Protein AF-A0A820LYA2-F1 (afdb_monomer_lite)

Secondary structure (DSSP, 8-state):
------------SSHHHHHHHHHTS--S--S--S-STTS--EEEEE--TTPPPSSEEETTEEEEEE-EEEEEEEETTEEEEEEEE----SS-----TTS-S---EEEEEE--TT-

Organism: NCBI:txid433720

Sequence (115 aa):
MIHLPNIQSTASNSLSDCQTVASQFRTTINYTATTITGTTGINVTCSASGVTCPGTTINGVCVWQRKLSAVCRNASGVIKIRIQTNGLPPRCAAVPSSTFAELNVDFEVNFNPDV

Radius of gyration: 17.45 Å; chains: 1; bounding box: 37×41×45 Å

pLDDT: mean 83.77, std 15.21, range [38.88, 97.19]

Foldseek 3Di:
DDPDPDCPDPDDLDQVSQVVVQVVDPAQDADDDPFQVPDQGDKAKAQDPQFAAQQDQDPSIRIDGWHWYWDWDQDPNFIKIKIWTQPADNYTDNDPNVPHYGDTDIDMDGDDPND

Structure (mmCIF, N/CA/C/O backbone):
data_AF-A0A820LYA2-F1
#
_entry.id   AF-A0A820LYA2-F1
#
loop_
_atom_site.group_PDB
_atom_site.id
_atom_site.type_symbol
_atom_site.label_atom_id
_atom_site.label_alt_id
_atom_site.label_comp_id
_atom_site.label_asym_id
_atom_site.label_entity_id
_atom_site.label_seq_id
_atom_site.pdbx_PDB_ins_code
_atom_site.Cartn_x
_atom_site.Cartn_y
_atom_site.Cartn_z
_atom_site.occupancy
_atom_site.B_iso_or_equiv
_atom_site.auth_seq_id
_atom_site.auth_comp_id
_atom_site.auth_asym_id
_atom_site.auth_atom_id
_atom_site.pdbx_PDB_model_num
ATOM 1 N N . MET A 1 1 ? 4.090 -30.143 11.389 1.00 39.50 1 MET A N 1
ATOM 2 C CA . MET A 1 1 ? 3.067 -29.515 12.248 1.00 39.50 1 MET A CA 1
ATOM 3 C C . MET A 1 1 ? 3.569 -28.114 12.560 1.00 39.50 1 MET A C 1
ATOM 5 O O . MET A 1 1 ? 4.542 -27.982 13.286 1.00 39.50 1 MET A O 1
ATOM 9 N N . ILE A 1 2 ? 3.036 -27.098 11.882 1.00 38.88 2 ILE A N 1
ATOM 10 C CA . ILE A 1 2 ? 3.426 -25.701 12.114 1.00 38.88 2 ILE A CA 1
ATOM 11 C C . ILE A 1 2 ? 2.705 -25.268 13.388 1.00 38.88 2 ILE A C 1
ATOM 13 O O . ILE A 1 2 ? 1.477 -25.272 13.428 1.00 38.88 2 ILE A O 1
ATOM 17 N N . HIS A 1 3 ? 3.464 -24.972 14.438 1.00 41.84 3 HIS A N 1
ATOM 18 C CA . HIS A 1 3 ? 2.927 -24.369 15.648 1.00 41.84 3 HIS A CA 1
ATOM 19 C C . HIS A 1 3 ? 2.657 -22.896 15.337 1.00 41.84 3 HIS A C 1
ATOM 21 O O . HIS A 1 3 ? 3.580 -22.084 15.298 1.00 41.84 3 HIS A O 1
ATOM 27 N N . LEU A 1 4 ? 1.402 -22.574 15.021 1.00 41.75 4 LEU A N 1
ATOM 28 C CA . LEU A 1 4 ? 0.951 -21.190 14.969 1.00 41.75 4 LEU A CA 1
ATOM 29 C C . LEU A 1 4 ? 0.962 -20.667 16.412 1.00 41.75 4 LEU A C 1
ATOM 31 O O . LEU A 1 4 ? 0.345 -21.308 17.269 1.00 41.75 4 LEU A O 1
ATOM 35 N N . PRO A 1 5 ? 1.674 -19.570 16.718 1.00 49.69 5 PRO A N 1
ATOM 36 C CA . PRO A 1 5 ? 1.616 -18.987 18.046 1.00 49.69 5 PRO A CA 1
ATOM 37 C C . PRO A 1 5 ? 0.164 -18.620 18.347 1.00 49.69 5 PRO A C 1
ATOM 39 O O . PRO A 1 5 ? -0.502 -17.950 17.559 1.00 49.69 5 PRO A O 1
ATOM 42 N N . ASN A 1 6 ? -0.326 -19.107 19.482 1.00 44.38 6 ASN A N 1
ATOM 43 C CA . ASN A 1 6 ? -1.628 -18.746 20.008 1.00 44.38 6 ASN A CA 1
ATOM 44 C C . ASN A 1 6 ? -1.555 -17.266 20.403 1.00 44.38 6 ASN A C 1
ATOM 46 O O . ASN A 1 6 ? -0.962 -16.931 21.431 1.00 44.38 6 ASN A O 1
ATOM 50 N N . ILE A 1 7 ? -2.076 -16.373 19.560 1.00 51.78 7 ILE A N 1
ATOM 51 C CA . ILE A 1 7 ? -2.225 -14.963 19.915 1.00 51.78 7 ILE A CA 1
ATOM 52 C C . ILE A 1 7 ? -3.381 -14.915 20.914 1.00 51.78 7 ILE A C 1
ATOM 54 O O . ILE A 1 7 ? -4.540 -14.772 20.540 1.00 51.78 7 ILE A O 1
ATOM 58 N N . GLN A 1 8 ? -3.079 -15.079 22.204 1.00 47.38 8 GLN A N 1
ATOM 59 C CA . GLN A 1 8 ? -3.978 -14.583 23.239 1.00 47.38 8 GLN A CA 1
ATOM 60 C C . GLN A 1 8 ? -3.966 -13.063 23.125 1.00 47.38 8 GLN A C 1
ATOM 62 O O . GLN A 1 8 ? -3.090 -12.390 23.664 1.00 47.38 8 GLN A O 1
ATOM 67 N N . SER A 1 9 ? -4.879 -12.547 22.311 1.00 51.00 9 SER A N 1
ATOM 68 C CA . SER A 1 9 ? -4.955 -11.134 22.013 1.00 51.00 9 SER A CA 1
ATOM 69 C C . SER A 1 9 ? -5.367 -10.371 23.266 1.00 51.00 9 SER A C 1
ATOM 71 O O . SER A 1 9 ? -6.485 -10.471 23.763 1.00 51.00 9 SER A O 1
ATOM 73 N N . THR A 1 10 ? -4.424 -9.603 23.795 1.00 51.88 10 THR A N 1
ATOM 74 C CA . THR A 1 10 ? -4.702 -8.483 24.694 1.00 51.88 10 THR A CA 1
ATOM 75 C C . THR A 1 10 ? -5.043 -7.220 23.903 1.00 51.88 10 THR A C 1
ATOM 77 O O . THR A 1 10 ? -5.062 -6.136 24.485 1.00 51.88 10 THR A O 1
ATOM 80 N N . ALA A 1 11 ? -5.218 -7.313 22.580 1.00 56.78 11 ALA A N 1
ATOM 81 C CA . ALA A 1 11 ? -5.454 -6.151 21.752 1.00 56.78 11 ALA A CA 1
ATOM 82 C C . ALA A 1 11 ? -6.869 -5.649 22.021 1.00 56.78 11 ALA A C 1
ATOM 84 O O . ALA A 1 11 ? -7.875 -6.317 21.788 1.00 56.78 11 ALA A O 1
ATOM 85 N N . SER A 1 12 ? -6.947 -4.439 22.551 1.00 60.19 12 SER A N 1
ATOM 86 C CA . SER A 1 12 ? -8.206 -3.725 22.565 1.00 60.19 12 SER A CA 1
ATOM 87 C C . SER A 1 12 ? -8.601 -3.444 21.111 1.00 60.19 12 SER A C 1
ATOM 89 O O . SER A 1 12 ? -7.758 -3.223 20.249 1.00 60.19 12 SER A O 1
ATOM 91 N N . ASN A 1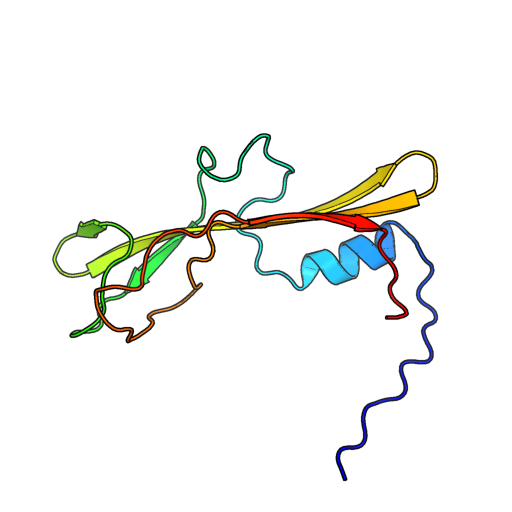 13 ? -9.889 -3.421 20.786 1.00 74.25 13 ASN A N 1
ATOM 92 C CA . ASN A 1 13 ? -10.360 -2.875 19.508 1.00 74.25 13 ASN A CA 1
ATOM 93 C C . ASN A 1 13 ? -10.141 -1.345 19.483 1.00 74.25 13 ASN A C 1
ATOM 95 O O . ASN A 1 13 ? -11.091 -0.572 19.388 1.00 74.25 13 ASN A O 1
ATOM 99 N N . SER A 1 14 ? -8.899 -0.891 19.678 1.00 89.00 14 SER A N 1
ATOM 100 C CA . SER A 1 14 ? -8.512 0.490 19.918 1.00 89.00 14 SER A CA 1
ATOM 101 C C . SER A 1 14 ? -7.844 1.101 18.698 1.00 89.00 14 SER A C 1
ATOM 103 O O . SER A 1 14 ? -7.321 0.425 17.808 1.00 89.00 14 SER A O 1
ATOM 105 N N . LEU A 1 15 ? -7.840 2.432 18.674 1.00 91.25 15 LEU A N 1
ATOM 106 C CA . LEU A 1 15 ? -7.143 3.181 17.640 1.00 91.25 15 LEU A CA 1
ATOM 107 C C . LEU A 1 15 ? -5.631 2.896 17.655 1.00 91.25 15 LEU A C 1
ATOM 109 O O . LEU A 1 15 ? -5.032 2.816 16.588 1.00 91.25 15 LEU A O 1
ATOM 113 N N . SER A 1 16 ? -5.040 2.704 18.839 1.00 92.00 16 SER A N 1
ATOM 114 C CA . SER A 1 16 ? -3.608 2.424 19.007 1.00 92.00 16 SER A CA 1
ATOM 115 C C . SER A 1 16 ? -3.220 1.054 18.447 1.00 92.00 16 SER A C 1
ATOM 117 O O . SER A 1 16 ? -2.199 0.918 17.770 1.00 92.00 16 SER A O 1
ATOM 119 N N . ASP A 1 17 ? -4.054 0.041 18.677 1.00 89.94 17 ASP A N 1
ATOM 120 C CA . ASP A 1 17 ? -3.825 -1.308 18.151 1.00 89.94 17 ASP A CA 1
ATOM 121 C C . ASP A 1 17 ? -3.940 -1.312 16.623 1.00 89.94 17 ASP A C 1
ATOM 123 O O . ASP A 1 17 ? -3.067 -1.828 15.922 1.00 89.94 17 ASP A O 1
ATOM 127 N N . CYS A 1 18 ? -4.940 -0.606 16.086 1.00 92.94 18 CYS A N 1
ATOM 128 C CA . CYS A 1 18 ? -5.055 -0.388 14.648 1.00 92.94 18 CYS A CA 1
ATOM 129 C C . CYS A 1 18 ? -3.814 0.311 14.079 1.00 92.94 18 CYS A C 1
ATOM 131 O O . CYS A 1 18 ? -3.273 -0.125 13.065 1.00 92.94 18 CYS A O 1
ATOM 133 N N . GLN A 1 19 ? -3.326 1.374 14.727 1.00 93.12 19 GLN A N 1
ATOM 134 C CA . GLN A 1 19 ? -2.128 2.098 14.291 1.00 93.12 19 GLN A CA 1
ATOM 135 C C . GLN A 1 19 ? -0.876 1.213 14.325 1.00 93.12 19 GLN A C 1
ATOM 137 O O . GLN A 1 19 ? -0.043 1.307 13.424 1.00 93.12 19 GLN A O 1
ATOM 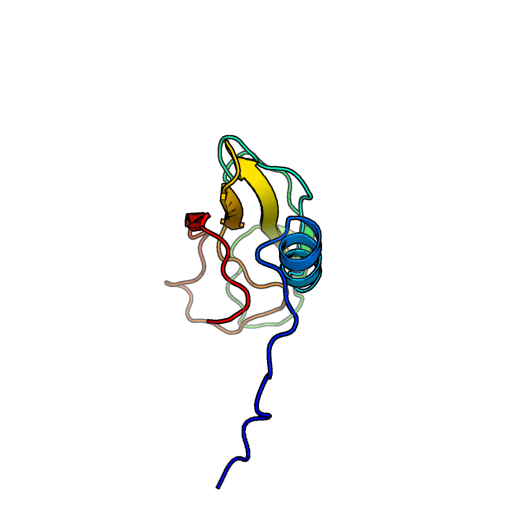142 N N . THR A 1 20 ? -0.774 0.309 15.301 1.00 91.75 20 THR A N 1
ATOM 143 C CA . THR A 1 20 ? 0.295 -0.696 15.357 1.00 91.75 20 THR A CA 1
ATOM 144 C C . THR A 1 20 ? 0.244 -1.616 14.139 1.00 91.75 20 THR A C 1
ATOM 146 O O . THR A 1 20 ? 1.266 -1.806 13.480 1.00 91.75 20 THR A O 1
ATOM 149 N N . VAL A 1 21 ? -0.935 -2.122 13.768 1.00 90.81 21 VAL A N 1
ATOM 150 C CA . VAL A 1 21 ? -1.108 -2.939 12.553 1.00 90.81 21 VAL A CA 1
ATOM 151 C C . VAL A 1 21 ? -0.823 -2.125 11.288 1.00 90.81 21 VAL A C 1
ATOM 153 O O . VAL A 1 21 ? -0.068 -2.571 10.426 1.00 90.81 21 VAL A O 1
ATOM 156 N N . ALA A 1 22 ? -1.352 -0.904 11.186 1.00 93.06 22 ALA A N 1
ATOM 157 C CA . ALA A 1 22 ? -1.114 -0.008 10.058 1.00 93.06 22 ALA A CA 1
ATOM 158 C C . ALA A 1 22 ? 0.383 0.303 9.866 1.00 93.06 22 ALA A C 1
ATOM 160 O O . ALA A 1 22 ? 0.845 0.393 8.730 1.00 93.06 22 ALA A O 1
ATOM 161 N N . SER A 1 23 ? 1.161 0.378 10.952 1.00 91.88 23 SER A N 1
ATOM 162 C CA . SER A 1 23 ? 2.611 0.620 10.901 1.00 91.88 23 SER A CA 1
ATOM 163 C C . SER A 1 23 ? 3.414 -0.516 10.252 1.00 91.88 23 SER A C 1
ATOM 165 O O . SER A 1 23 ? 4.524 -0.289 9.776 1.00 91.88 23 SER A O 1
ATOM 167 N N . GLN A 1 24 ? 2.854 -1.731 10.187 1.00 92.00 24 GLN A N 1
ATOM 168 C CA . GLN A 1 24 ? 3.487 -2.872 9.514 1.00 92.00 24 GLN A CA 1
ATOM 169 C C . GLN A 1 24 ? 3.417 -2.753 7.986 1.00 92.00 24 GLN A C 1
ATOM 171 O O . GLN A 1 24 ? 4.198 -3.376 7.259 1.00 92.00 24 GLN A O 1
ATOM 176 N N . PHE A 1 25 ? 2.493 -1.941 7.469 1.00 91.88 25 PHE A N 1
ATOM 177 C CA . PHE A 1 25 ? 2.435 -1.649 6.048 1.00 91.88 25 PHE A CA 1
ATOM 178 C C . PHE A 1 25 ? 3.571 -0.697 5.682 1.00 91.88 25 PHE A C 1
ATOM 180 O O . PHE A 1 25 ? 3.784 0.333 6.313 1.00 91.88 25 PHE A O 1
ATOM 187 N N . ARG A 1 26 ? 4.271 -0.994 4.581 1.00 92.19 26 ARG A N 1
ATOM 188 C CA . ARG A 1 26 ? 5.223 -0.057 3.963 1.00 92.19 26 ARG A CA 1
ATOM 189 C C . ARG A 1 26 ? 4.456 1.047 3.237 1.00 92.19 26 ARG A C 1
ATOM 191 O O . ARG A 1 26 ? 4.416 1.045 2.001 1.00 92.19 26 ARG A O 1
ATOM 198 N N . THR A 1 27 ? 3.759 1.897 3.983 1.00 93.00 27 THR A N 1
ATOM 199 C CA . THR A 1 27 ? 2.990 3.011 3.434 1.00 93.00 27 THR A CA 1
ATOM 200 C C . THR A 1 27 ? 3.918 3.948 2.668 1.00 93.00 27 THR A C 1
ATOM 202 O O . THR A 1 27 ? 5.080 4.150 3.014 1.00 93.00 27 THR A O 1
ATOM 205 N N . THR A 1 28 ? 3.422 4.470 1.555 1.00 94.81 28 THR A N 1
ATOM 206 C CA . THR A 1 28 ? 4.109 5.494 0.758 1.00 94.81 28 THR A CA 1
ATOM 207 C C . THR A 1 28 ? 3.466 6.861 0.946 1.00 94.81 28 THR A C 1
ATOM 209 O O . THR A 1 28 ? 4.070 7.868 0.599 1.00 94.81 28 THR A O 1
ATOM 212 N N . ILE A 1 29 ? 2.244 6.885 1.482 1.00 91.06 29 ILE A N 1
ATOM 213 C CA . ILE A 1 29 ? 1.511 8.075 1.900 1.00 91.06 29 ILE A CA 1
ATOM 214 C C . ILE A 1 29 ? 0.854 7.787 3.256 1.00 91.06 29 ILE A C 1
ATOM 216 O O . ILE A 1 29 ? 0.365 6.684 3.487 1.00 91.06 29 ILE A O 1
ATOM 220 N N . ASN A 1 30 ? 0.839 8.778 4.148 1.00 86.81 30 ASN A N 1
ATOM 221 C CA . ASN A 1 30 ? 0.356 8.628 5.530 1.00 86.81 30 ASN A CA 1
ATOM 222 C C . ASN A 1 30 ? -0.951 9.398 5.773 1.00 86.81 30 ASN A C 1
ATOM 224 O O . ASN A 1 30 ? -1.158 9.981 6.834 1.00 86.81 30 ASN A O 1
ATOM 228 N N . TYR A 1 31 ? -1.816 9.449 4.762 1.00 89.06 31 TYR A N 1
ATOM 229 C CA . TYR A 1 31 ? -3.124 10.092 4.839 1.00 89.06 31 TYR A CA 1
ATOM 230 C C . TYR A 1 31 ? -4.149 9.335 3.996 1.00 89.06 31 TYR A C 1
ATOM 232 O O . TYR A 1 31 ? -3.805 8.580 3.082 1.00 89.06 31 TYR A O 1
ATOM 240 N N . THR A 1 32 ? -5.422 9.557 4.305 1.00 86.81 32 THR A N 1
ATOM 241 C CA . THR A 1 32 ? -6.536 9.045 3.511 1.00 86.81 32 THR A CA 1
ATOM 242 C C . THR A 1 32 ? -6.767 9.968 2.326 1.00 86.81 32 THR A C 1
ATOM 244 O O . THR A 1 32 ? -7.201 11.107 2.498 1.00 86.81 32 THR A O 1
ATOM 247 N N . ALA A 1 33 ? -6.478 9.489 1.124 1.00 88.94 33 ALA A N 1
ATOM 248 C CA . ALA A 1 33 ? -6.729 10.238 -0.094 1.00 88.94 33 ALA A CA 1
ATOM 249 C C . ALA A 1 33 ? -8.187 10.076 -0.542 1.00 88.94 33 ALA A C 1
ATOM 251 O O . ALA A 1 33 ? -8.812 9.039 -0.309 1.00 88.94 33 ALA A O 1
ATOM 252 N N . THR A 1 34 ? -8.730 11.070 -1.251 1.00 89.19 34 THR A N 1
ATOM 253 C CA . THR A 1 34 ? -10.047 10.934 -1.899 1.00 89.19 34 THR A CA 1
ATOM 254 C C . THR A 1 34 ? -10.031 9.806 -2.931 1.00 89.19 34 THR A C 1
ATOM 256 O O . THR A 1 34 ? -10.950 8.996 -2.972 1.00 89.19 34 THR A O 1
ATOM 259 N N . THR A 1 35 ? -8.958 9.720 -3.723 1.00 88.62 35 THR A N 1
ATOM 260 C CA . THR A 1 35 ? -8.658 8.603 -4.627 1.00 88.62 35 THR A CA 1
ATOM 261 C C . THR A 1 35 ? -7.157 8.338 -4.601 1.00 88.62 35 THR A C 1
ATOM 263 O O . THR A 1 35 ? -6.376 9.282 -4.478 1.00 88.62 35 THR A O 1
ATOM 266 N N . ILE A 1 36 ? -6.730 7.079 -4.736 1.00 92.25 36 ILE A N 1
ATOM 267 C CA . ILE A 1 36 ? -5.294 6.760 -4.771 1.00 92.25 36 ILE A CA 1
ATOM 268 C C . ILE A 1 36 ? -4.643 7.189 -6.094 1.00 92.25 36 ILE A C 1
ATOM 270 O O . ILE A 1 36 ? -3.469 7.550 -6.110 1.00 92.25 36 ILE A O 1
ATOM 274 N N . THR A 1 37 ? -5.400 7.227 -7.196 1.00 88.62 37 THR A N 1
ATOM 275 C CA . THR A 1 37 ? -4.890 7.501 -8.549 1.00 88.62 37 THR A CA 1
ATOM 276 C C . THR A 1 37 ? -4.131 8.826 -8.634 1.00 88.62 37 THR A C 1
ATOM 278 O O . THR A 1 37 ? -3.037 8.857 -9.196 1.00 88.62 37 THR A O 1
ATOM 281 N N . GLY A 1 38 ? -4.672 9.889 -8.027 1.00 86.19 38 GLY A N 1
ATOM 282 C CA . GLY A 1 38 ? -4.092 11.239 -8.040 1.00 86.19 38 GLY A CA 1
ATOM 283 C C . GLY A 1 38 ? -3.027 11.505 -6.972 1.00 86.19 38 GLY A C 1
ATOM 284 O O . GLY A 1 38 ? -2.574 12.638 -6.845 1.00 86.19 38 GLY A O 1
ATOM 285 N N . THR A 1 39 ? -2.642 10.500 -6.181 1.00 91.56 39 THR A N 1
ATOM 286 C CA . THR A 1 39 ? -1.628 10.676 -5.131 1.00 91.56 39 THR A CA 1
ATOM 287 C C . THR A 1 39 ? -0.218 10.486 -5.672 1.00 91.56 39 THR A C 1
ATOM 289 O O . THR A 1 39 ? 0.042 9.598 -6.488 1.00 91.56 39 THR A O 1
ATOM 292 N N . THR A 1 40 ? 0.714 11.295 -5.171 1.00 93.12 40 THR A N 1
ATOM 293 C CA . THR A 1 40 ? 2.148 11.057 -5.352 1.00 93.12 40 THR A CA 1
ATOM 294 C C . THR A 1 40 ? 2.585 9.958 -4.391 1.00 93.12 40 THR A C 1
ATOM 296 O O . THR A 1 40 ? 2.404 10.079 -3.181 1.00 93.12 40 THR A O 1
ATOM 299 N N . GLY A 1 41 ? 3.129 8.876 -4.937 1.00 94.00 41 GLY A N 1
ATOM 300 C CA . GLY A 1 41 ? 3.688 7.768 -4.180 1.00 94.00 41 GLY A CA 1
ATOM 301 C C . GLY A 1 41 ? 5.198 7.900 -3.992 1.00 94.00 41 GLY A C 1
ATOM 302 O O . GLY A 1 41 ? 5.771 8.989 -4.007 1.00 94.00 41 GLY A O 1
ATOM 303 N N . ILE A 1 42 ? 5.855 6.754 -3.833 1.00 95.62 42 ILE A N 1
ATOM 304 C CA . ILE A 1 42 ? 7.316 6.662 -3.784 1.00 95.62 42 ILE A CA 1
ATOM 305 C C . ILE A 1 42 ? 7.812 6.007 -5.072 1.00 95.62 42 ILE A C 1
ATOM 307 O O . ILE A 1 42 ? 7.260 4.996 -5.516 1.00 95.62 42 ILE A O 1
ATOM 311 N N . ASN A 1 43 ? 8.874 6.569 -5.653 1.00 94.88 43 ASN A N 1
ATOM 312 C CA . ASN A 1 43 ? 9.562 5.962 -6.788 1.00 94.88 43 ASN A CA 1
ATOM 313 C C . ASN A 1 43 ? 10.217 4.642 -6.372 1.00 94.88 43 ASN A C 1
ATOM 315 O O . ASN A 1 43 ? 11.016 4.597 -5.438 1.00 94.88 43 ASN A O 1
ATOM 319 N N . VAL A 1 44 ? 9.930 3.588 -7.124 1.00 92.81 44 VAL A N 1
ATOM 320 C CA . VAL A 1 44 ? 10.660 2.325 -7.097 1.00 92.81 44 VAL A CA 1
ATOM 321 C C . VAL A 1 44 ? 11.430 2.223 -8.403 1.00 92.81 44 VAL A C 1
ATOM 323 O O . VAL A 1 44 ? 10.864 2.455 -9.470 1.00 92.81 44 VAL A O 1
ATOM 326 N N . THR A 1 45 ? 12.719 1.907 -8.316 1.00 92.50 45 THR A N 1
ATOM 327 C CA . THR A 1 45 ? 13.609 1.789 -9.472 1.00 92.50 45 THR A CA 1
ATOM 328 C C . THR A 1 45 ? 14.019 0.337 -9.692 1.00 92.50 45 THR A C 1
ATOM 330 O O . THR A 1 45 ? 14.171 -0.439 -8.746 1.00 92.50 45 THR A O 1
ATOM 333 N N . CYS A 1 46 ? 14.184 -0.046 -10.955 1.00 88.00 46 CYS A N 1
ATOM 334 C CA . CYS A 1 46 ? 14.593 -1.384 -11.344 1.00 88.00 46 CYS A CA 1
ATOM 335 C C . CYS A 1 46 ? 15.469 -1.353 -12.598 1.00 88.00 46 CYS A C 1
ATOM 337 O O . CYS A 1 46 ? 15.039 -0.893 -13.653 1.00 88.00 46 CYS A O 1
ATOM 339 N N . SER A 1 47 ? 16.688 -1.877 -12.491 1.00 85.19 47 SER A N 1
ATOM 340 C CA . SER A 1 47 ? 17.658 -1.994 -13.590 1.00 85.19 47 SER A CA 1
ATOM 341 C C . SER A 1 47 ? 17.746 -3.409 -14.180 1.00 85.19 47 SER A C 1
ATOM 343 O O . SER A 1 47 ? 18.650 -3.700 -14.958 1.00 85.19 47 SER A O 1
ATOM 345 N N . ALA A 1 48 ? 16.838 -4.312 -13.800 1.00 73.25 48 ALA A N 1
ATOM 346 C CA . ALA A 1 48 ? 16.872 -5.700 -14.249 1.00 73.25 48 ALA A CA 1
ATOM 347 C C . ALA A 1 48 ? 16.366 -5.848 -15.695 1.00 73.25 48 ALA A C 1
ATOM 349 O O . ALA A 1 48 ? 15.330 -5.298 -16.071 1.00 73.25 48 ALA A O 1
ATOM 350 N N . SER A 1 49 ? 17.088 -6.634 -16.495 1.00 70.00 49 SER A N 1
ATOM 351 C CA . SER A 1 49 ? 16.678 -7.015 -17.848 1.00 70.00 49 SER A CA 1
ATOM 352 C C . SER A 1 49 ? 15.496 -7.992 -17.815 1.00 70.00 49 SER A C 1
ATOM 354 O O . SER A 1 49 ? 15.331 -8.763 -16.870 1.00 70.00 49 SER A O 1
ATOM 356 N N . GLY A 1 50 ? 14.639 -7.948 -18.840 1.00 69.62 50 GLY A N 1
ATOM 357 C CA . GLY A 1 50 ? 13.454 -8.817 -18.925 1.00 69.62 50 GLY A CA 1
ATOM 358 C C . GLY A 1 50 ? 12.319 -8.456 -17.957 1.00 69.62 50 GLY A C 1
ATOM 359 O O . GLY A 1 50 ? 11.382 -9.235 -17.797 1.00 69.62 50 GLY A O 1
ATOM 360 N N . VAL A 1 51 ? 12.386 -7.288 -17.311 1.00 71.12 51 VAL A N 1
ATOM 361 C CA . VAL A 1 51 ? 11.319 -6.767 -16.453 1.00 71.12 51 VAL A CA 1
ATOM 362 C C . VAL A 1 51 ? 10.384 -5.876 -17.264 1.00 71.12 51 VAL A C 1
ATOM 364 O O . VAL A 1 51 ? 10.818 -4.951 -17.948 1.00 71.12 51 VAL A O 1
ATOM 367 N N . THR A 1 52 ? 9.084 -6.137 -17.151 1.00 78.88 52 THR A N 1
ATOM 368 C CA . THR A 1 52 ? 8.048 -5.238 -17.667 1.00 78.88 52 THR A CA 1
ATOM 369 C C . THR A 1 52 ? 7.970 -4.010 -16.770 1.00 78.88 52 THR A C 1
ATOM 371 O O . THR A 1 52 ? 7.833 -4.146 -15.554 1.00 78.88 52 THR A O 1
ATOM 374 N N . CYS A 1 53 ? 8.052 -2.813 -17.352 1.00 85.06 53 CYS A N 1
ATOM 375 C CA . CYS A 1 53 ? 7.966 -1.578 -16.586 1.00 85.06 53 CYS A CA 1
ATOM 376 C C . CYS A 1 53 ? 6.511 -1.097 -16.484 1.00 85.06 53 CYS A C 1
ATOM 378 O O . CYS A 1 53 ? 5.934 -0.775 -17.519 1.00 85.06 53 CYS A O 1
ATOM 380 N N . PRO A 1 54 ? 5.919 -0.993 -15.279 1.00 87.81 54 PRO A N 1
ATOM 381 C CA . PRO A 1 54 ? 4.558 -0.480 -15.110 1.00 87.81 54 PRO A CA 1
ATOM 382 C C . PRO A 1 54 ? 4.525 1.058 -15.116 1.00 87.81 54 PRO A C 1
ATOM 384 O O . PRO A 1 54 ? 3.463 1.661 -15.002 1.00 87.81 54 PRO A O 1
ATOM 387 N N . GLY A 1 55 ? 5.697 1.694 -15.182 1.00 87.50 55 GLY A N 1
ATOM 388 C CA . GLY A 1 55 ? 5.872 3.137 -15.248 1.00 87.50 55 GLY A CA 1
ATOM 389 C C . GLY A 1 55 ? 6.749 3.525 -16.433 1.00 87.50 55 GLY A C 1
ATOM 390 O O . GLY A 1 55 ? 6.548 3.061 -17.553 1.00 87.50 55 GLY A O 1
ATOM 391 N N . THR A 1 56 ? 7.746 4.367 -16.181 1.00 89.12 56 THR A N 1
ATOM 392 C CA . THR A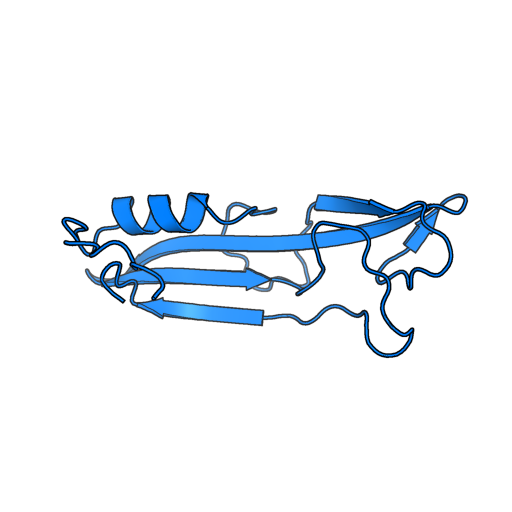 1 56 ? 8.586 4.966 -17.222 1.00 89.12 56 THR A CA 1
ATOM 393 C C . THR A 1 56 ? 9.998 4.402 -17.172 1.00 89.12 56 THR A C 1
ATOM 395 O O . THR A 1 56 ? 10.566 4.223 -16.098 1.00 89.12 56 THR A O 1
ATOM 398 N N . THR A 1 57 ? 10.602 4.165 -18.335 1.00 88.81 57 THR A N 1
ATOM 399 C CA . THR A 1 57 ? 12.029 3.827 -18.426 1.00 88.81 57 THR A CA 1
ATOM 400 C C . THR A 1 57 ? 12.852 5.093 -18.645 1.00 88.81 57 THR A C 1
ATOM 402 O O . THR A 1 57 ? 12.618 5.823 -19.604 1.00 88.81 57 THR A O 1
ATOM 405 N N . ILE A 1 58 ? 13.825 5.349 -17.769 1.00 89.69 58 ILE A N 1
ATOM 406 C CA . ILE A 1 58 ? 14.735 6.499 -17.815 1.00 89.69 58 ILE A CA 1
ATOM 407 C C . ILE A 1 58 ? 16.162 5.955 -17.892 1.00 89.69 58 ILE A C 1
ATOM 409 O O . ILE A 1 58 ? 16.609 5.278 -16.970 1.00 89.69 58 ILE A O 1
ATOM 413 N N . ASN A 1 59 ? 16.878 6.222 -18.990 1.00 89.50 59 ASN A N 1
ATOM 414 C CA . ASN A 1 59 ? 18.251 5.739 -19.213 1.00 89.50 59 ASN A CA 1
ATOM 415 C C . ASN A 1 59 ? 18.420 4.221 -18.974 1.00 89.50 59 ASN A C 1
ATOM 417 O O . ASN A 1 59 ? 19.390 3.782 -18.363 1.00 89.50 59 ASN A O 1
ATOM 421 N N . GLY A 1 60 ? 17.445 3.415 -19.409 1.00 85.56 60 GLY A N 1
ATOM 422 C CA . GLY A 1 60 ? 17.456 1.956 -19.228 1.00 85.56 60 GLY A CA 1
ATOM 423 C C . GLY A 1 60 ? 17.053 1.465 -17.831 1.00 85.56 60 GLY A C 1
ATOM 424 O O . GLY A 1 60 ? 17.014 0.259 -17.606 1.00 85.56 60 GLY A O 1
ATOM 425 N N . VAL A 1 61 ? 16.713 2.365 -16.903 1.00 88.62 61 VAL A N 1
ATOM 426 C CA . VAL A 1 61 ? 16.181 2.026 -15.577 1.00 88.62 61 VAL A CA 1
ATOM 427 C C . VAL A 1 61 ? 14.670 2.216 -15.581 1.00 88.62 61 VAL A C 1
ATOM 429 O O . VAL A 1 61 ? 14.173 3.309 -15.846 1.00 88.62 61 VAL A O 1
ATOM 432 N N . CYS A 1 62 ? 13.927 1.161 -15.266 1.00 89.19 62 CYS A N 1
ATOM 433 C CA . CYS A 1 62 ? 12.490 1.252 -15.057 1.00 89.19 62 CYS A CA 1
ATOM 434 C C . CYS A 1 62 ? 12.190 1.948 -13.725 1.00 89.19 62 CYS A C 1
ATOM 436 O O . CYS A 1 62 ? 12.771 1.600 -12.696 1.00 89.19 62 CYS A O 1
ATOM 438 N N . VAL A 1 63 ? 11.261 2.900 -13.734 1.00 91.69 63 VAL A N 1
ATOM 439 C CA . VAL A 1 63 ? 10.817 3.644 -12.556 1.00 91.69 63 VAL A CA 1
ATOM 440 C C . VAL A 1 63 ? 9.296 3.678 -12.511 1.00 91.69 63 VAL A C 1
ATOM 442 O O . VAL A 1 63 ? 8.647 4.017 -13.499 1.00 91.69 63 VAL A O 1
ATOM 445 N N . TRP A 1 64 ? 8.709 3.368 -11.357 1.00 92.56 64 TRP A N 1
ATOM 446 C CA . TRP A 1 64 ? 7.268 3.512 -11.140 1.00 92.56 64 TRP A CA 1
ATOM 447 C C . TRP A 1 64 ? 6.944 4.090 -9.771 1.00 92.56 64 TRP A C 1
ATOM 449 O O . TRP A 1 64 ? 7.717 3.985 -8.822 1.00 92.56 64 TRP A O 1
ATOM 459 N N . GLN A 1 65 ? 5.763 4.689 -9.672 1.00 94.25 65 GLN A N 1
ATOM 460 C CA . GLN A 1 65 ? 5.240 5.273 -8.446 1.00 94.25 65 GLN A CA 1
ATOM 461 C C . GLN A 1 65 ? 4.415 4.231 -7.703 1.00 94.25 65 GLN A C 1
ATOM 463 O O . GLN A 1 65 ? 3.300 3.912 -8.105 1.00 94.25 65 GLN A O 1
ATOM 468 N N . ARG A 1 66 ? 4.944 3.685 -6.610 1.00 94.62 66 ARG A N 1
ATOM 469 C CA . ARG A 1 66 ? 4.163 2.819 -5.727 1.00 94.62 66 ARG A CA 1
ATOM 470 C C . ARG A 1 66 ? 3.339 3.672 -4.772 1.00 94.62 66 ARG A C 1
ATOM 472 O O . ARG A 1 66 ? 3.890 4.550 -4.110 1.00 94.62 66 ARG A O 1
ATOM 479 N N . LYS A 1 67 ? 2.047 3.365 -4.664 1.00 96.00 67 LYS A N 1
ATOM 480 C CA . LYS A 1 67 ? 1.093 4.069 -3.804 1.00 96.00 67 LYS A CA 1
ATOM 481 C C . LYS A 1 67 ? 0.491 3.066 -2.826 1.00 96.00 67 LYS A C 1
ATOM 483 O O . LYS A 1 67 ? -0.092 2.077 -3.254 1.00 96.00 67 LYS A O 1
ATOM 488 N N . LEU A 1 68 ? 0.659 3.293 -1.528 1.00 96.62 68 LEU A N 1
ATOM 489 C CA . LEU A 1 68 ? 0.023 2.525 -0.461 1.00 96.62 68 LEU A CA 1
ATOM 490 C C . LEU A 1 68 ? -0.254 3.439 0.736 1.00 96.62 68 LEU A C 1
ATOM 492 O O . LEU A 1 68 ? 0.671 4.046 1.271 1.00 96.62 68 LEU A O 1
ATOM 496 N N . SER A 1 69 ? -1.504 3.465 1.177 1.00 96.44 69 SER A N 1
ATOM 497 C CA . SER A 1 69 ? -1.962 4.077 2.419 1.00 96.44 69 SER A CA 1
ATOM 498 C C . SER A 1 69 ? -2.609 3.014 3.296 1.00 96.44 69 SER A C 1
ATOM 500 O O . SER A 1 69 ? -3.381 2.192 2.797 1.00 96.44 69 SER A O 1
ATOM 502 N N . ALA A 1 70 ? -2.301 3.047 4.587 1.00 96.12 70 ALA A N 1
ATOM 503 C CA . ALA A 1 70 ? -2.977 2.278 5.620 1.00 96.12 70 ALA A CA 1
ATOM 504 C C . ALA A 1 70 ? -3.258 3.231 6.781 1.00 96.12 70 ALA A C 1
ATOM 506 O O . ALA A 1 70 ? -2.339 3.640 7.487 1.00 96.12 70 ALA A O 1
ATOM 507 N N . VAL A 1 71 ? -4.514 3.651 6.929 1.00 95.94 71 VAL A N 1
ATOM 508 C CA . VAL A 1 71 ? -4.894 4.685 7.899 1.00 95.94 71 VAL A CA 1
ATOM 509 C C . VAL A 1 71 ? -6.010 4.183 8.791 1.00 95.94 71 VAL A C 1
ATOM 511 O O . VAL A 1 71 ? -7.010 3.639 8.325 1.00 95.94 71 VAL A O 1
ATOM 514 N N . CYS A 1 72 ? -5.834 4.418 10.086 1.00 95.38 72 CYS A N 1
ATOM 515 C CA . CYS A 1 72 ? -6.806 4.096 11.112 1.00 95.38 72 CYS A CA 1
ATOM 516 C C . CYS A 1 72 ? -7.581 5.333 11.546 1.00 95.38 72 CYS A C 1
ATOM 518 O O . CYS A 1 72 ? -7.013 6.417 11.682 1.00 95.38 72 CYS A O 1
ATOM 520 N N . ARG A 1 73 ? -8.874 5.166 11.818 1.00 94.94 73 ARG A N 1
ATOM 521 C CA . ARG A 1 73 ? -9.708 6.220 12.404 1.00 94.94 73 ARG A CA 1
ATOM 522 C C . ARG A 1 73 ? -10.747 5.649 13.354 1.00 94.94 73 ARG A C 1
ATOM 524 O O . ARG A 1 73 ? -11.203 4.523 13.181 1.00 94.94 73 ARG A O 1
ATOM 531 N N . ASN A 1 74 ? -11.155 6.463 14.320 1.00 94.12 74 ASN A N 1
ATOM 532 C CA . ASN A 1 74 ? -12.350 6.211 15.113 1.00 94.12 74 ASN A CA 1
ATOM 533 C C . ASN A 1 74 ? -13.546 6.882 14.422 1.00 94.12 74 ASN A C 1
ATOM 535 O O . ASN A 1 74 ? -13.551 8.097 14.225 1.00 94.12 74 ASN A O 1
ATOM 539 N N . ALA A 1 75 ? -14.532 6.085 14.024 1.00 93.06 75 ALA A N 1
ATOM 540 C CA . ALA A 1 75 ? -15.781 6.542 13.438 1.00 93.06 75 ALA A CA 1
ATOM 541 C C . ALA A 1 75 ? -16.933 6.175 14.381 1.00 93.06 75 ALA A C 1
ATOM 543 O O . ALA A 1 75 ? -17.408 5.041 14.377 1.00 93.06 75 ALA A O 1
ATOM 544 N N . SER A 1 76 ? -17.367 7.141 15.194 1.00 91.56 76 SER A N 1
ATOM 545 C CA . SER A 1 76 ? -18.493 6.985 16.128 1.00 91.56 76 SER A CA 1
ATOM 546 C C . SER A 1 76 ? -18.340 5.802 17.096 1.00 91.56 76 SER A C 1
ATOM 548 O O . SER A 1 76 ? -19.290 5.063 17.336 1.00 91.56 76 SER A O 1
ATOM 550 N N . GLY A 1 77 ? -17.136 5.597 17.633 1.00 88.31 77 GLY A N 1
ATOM 551 C CA . GLY A 1 77 ? -16.834 4.509 18.569 1.00 88.31 77 GLY A CA 1
ATOM 552 C C . GLY A 1 77 ? -16.400 3.203 17.902 1.00 88.31 77 GLY A C 1
ATOM 553 O O . GLY A 1 77 ? -15.952 2.299 18.598 1.00 88.31 77 GLY A O 1
ATOM 554 N N . VAL A 1 78 ? -16.464 3.108 16.570 1.00 91.06 78 VAL A N 1
ATOM 555 C CA . VAL A 1 78 ? -15.955 1.959 15.813 1.00 91.06 78 VAL A CA 1
ATOM 556 C C . VAL A 1 78 ? -14.596 2.307 15.224 1.00 91.06 78 VAL A C 1
ATOM 558 O O . VAL A 1 78 ? -14.462 3.270 14.463 1.00 91.06 78 VAL A O 1
ATOM 561 N N . ILE A 1 79 ? -13.577 1.518 15.556 1.00 94.31 79 ILE A N 1
ATOM 562 C CA . ILE A 1 79 ? -12.259 1.656 14.941 1.00 94.31 79 ILE A CA 1
ATOM 563 C C . ILE A 1 79 ? -12.294 1.035 13.554 1.00 94.31 79 ILE A C 1
ATOM 565 O O . ILE A 1 79 ? -12.794 -0.071 13.355 1.00 94.31 79 ILE A O 1
ATOM 569 N N . LYS A 1 80 ? -11.768 1.769 12.581 1.00 94.38 80 LYS A N 1
ATOM 570 C CA . LYS A 1 80 ? -11.716 1.356 11.186 1.00 94.38 80 LYS A CA 1
ATOM 571 C C . LYS A 1 80 ? -10.315 1.501 10.638 1.00 94.38 80 LYS A C 1
ATOM 573 O O . LYS A 1 80 ? -9.619 2.455 10.986 1.00 94.38 80 LYS A O 1
ATOM 578 N N . ILE A 1 81 ? -9.958 0.600 9.733 1.00 94.69 81 ILE A N 1
ATOM 579 C CA . ILE A 1 81 ? -8.760 0.696 8.905 1.00 94.69 81 ILE A CA 1
ATOM 580 C C . ILE A 1 81 ? -9.182 0.851 7.445 1.00 94.69 81 ILE A C 1
ATOM 582 O O . ILE A 1 81 ? -10.023 0.099 6.947 1.00 94.69 81 ILE A O 1
ATOM 586 N N . ARG A 1 82 ? -8.611 1.844 6.761 1.00 95.94 82 ARG A N 1
ATOM 587 C CA . ARG A 1 82 ? -8.762 2.042 5.318 1.00 95.94 82 ARG A CA 1
ATOM 588 C C . ARG A 1 82 ? -7.440 1.751 4.630 1.00 95.94 82 ARG A C 1
ATOM 590 O O . ARG A 1 82 ? -6.409 2.304 5.016 1.00 95.94 82 ARG A O 1
ATOM 597 N N . ILE A 1 83 ? -7.492 0.905 3.608 1.00 96.19 83 ILE A N 1
ATOM 598 C CA . ILE A 1 83 ? -6.353 0.569 2.760 1.00 96.19 83 ILE A CA 1
ATOM 599 C C . ILE A 1 83 ? -6.609 1.134 1.371 1.00 96.19 83 ILE A C 1
ATOM 601 O O . ILE A 1 83 ? -7.652 0.879 0.772 1.00 96.19 83 ILE A O 1
ATOM 605 N N . GLN A 1 84 ? -5.635 1.879 0.855 1.00 97.19 84 GLN A N 1
ATOM 606 C CA . GLN A 1 84 ? -5.656 2.402 -0.508 1.00 97.19 84 GLN A CA 1
ATOM 607 C C . GLN A 1 84 ? -4.336 2.067 -1.194 1.00 97.19 84 GLN A C 1
ATOM 609 O O . GLN A 1 84 ? -3.274 2.350 -0.647 1.00 97.19 84 GLN A O 1
ATOM 614 N N . THR A 1 85 ? -4.363 1.467 -2.380 1.00 96.44 85 THR A N 1
ATOM 615 C CA . THR A 1 85 ? -3.143 1.064 -3.093 1.00 96.44 85 THR A CA 1
ATOM 616 C C . THR A 1 85 ? -3.343 1.065 -4.598 1.00 96.44 85 THR A C 1
ATOM 618 O O . THR A 1 85 ? -4.457 0.852 -5.061 1.00 96.44 85 THR A O 1
ATOM 621 N N . ASN A 1 86 ? -2.268 1.271 -5.360 1.00 95.00 86 ASN A N 1
ATOM 622 C CA . ASN A 1 86 ? -2.262 1.046 -6.809 1.00 95.00 86 ASN A CA 1
ATOM 623 C C . ASN A 1 86 ? -1.748 -0.350 -7.202 1.00 95.00 86 ASN A C 1
ATOM 625 O O . ASN A 1 86 ? -1.500 -0.610 -8.376 1.00 95.00 86 ASN A O 1
ATOM 629 N N . GLY A 1 87 ? -1.525 -1.237 -6.227 1.00 92.12 87 GLY A N 1
ATOM 630 C CA . GLY A 1 87 ? -1.170 -2.640 -6.463 1.00 92.12 87 GLY A CA 1
ATOM 631 C C . GLY A 1 87 ? 0.262 -2.878 -6.956 1.00 92.12 87 GLY A C 1
ATOM 632 O O . GLY A 1 87 ? 0.680 -4.030 -7.064 1.00 92.12 87 GLY A O 1
ATOM 633 N N . LEU A 1 88 ? 1.046 -1.825 -7.209 1.00 91.50 88 LEU A N 1
ATOM 634 C CA . LEU A 1 88 ? 2.412 -1.972 -7.704 1.00 91.50 88 LEU A CA 1
ATOM 635 C C . LEU A 1 88 ? 3.364 -2.464 -6.596 1.00 91.50 88 LEU A C 1
ATOM 637 O O . LEU A 1 88 ? 3.294 -2.010 -5.444 1.00 91.50 88 LEU A O 1
ATOM 641 N N . PRO A 1 89 ? 4.292 -3.385 -6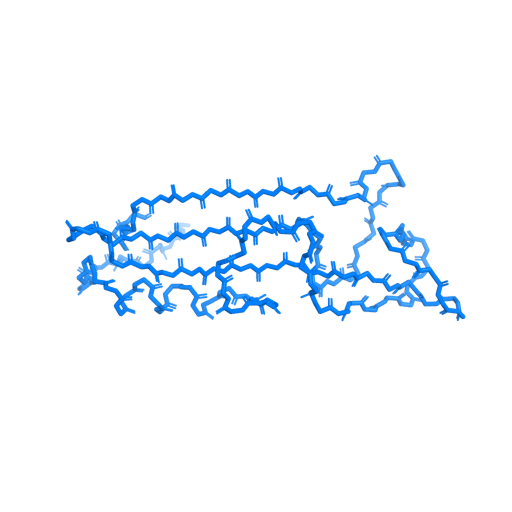.908 1.00 89.50 89 PRO A N 1
ATOM 642 C CA . PRO A 1 89 ? 5.168 -3.961 -5.902 1.00 89.50 89 PRO A CA 1
ATOM 643 C C . PRO A 1 89 ? 6.269 -2.982 -5.474 1.00 89.50 89 PRO A C 1
ATOM 645 O O . PRO A 1 89 ? 6.652 -2.082 -6.223 1.00 89.50 89 PRO A O 1
ATOM 648 N N . PRO A 1 90 ? 6.838 -3.175 -4.272 1.00 90.50 90 PRO A N 1
ATOM 649 C CA . PRO A 1 90 ? 7.937 -2.358 -3.757 1.00 90.50 90 PRO A CA 1
ATOM 650 C C . PRO A 1 90 ? 9.316 -2.800 -4.282 1.00 90.50 90 PRO A C 1
ATOM 652 O O . PRO A 1 90 ? 10.331 -2.479 -3.672 1.00 90.50 90 PRO A O 1
ATOM 655 N N . ARG A 1 91 ? 9.365 -3.624 -5.335 1.00 87.25 91 ARG A N 1
ATOM 656 C CA . ARG A 1 91 ? 10.583 -4.272 -5.843 1.00 87.25 91 ARG A CA 1
ATOM 657 C C . ARG A 1 91 ? 10.427 -4.664 -7.305 1.00 87.25 91 ARG A C 1
ATOM 659 O O . ARG A 1 91 ? 9.303 -4.828 -7.774 1.00 87.25 91 ARG A O 1
ATOM 666 N N . CYS A 1 92 ? 11.554 -4.901 -7.971 1.00 85.25 92 CYS A N 1
ATOM 667 C CA . CYS A 1 92 ? 11.595 -5.568 -9.268 1.00 85.25 92 CYS A CA 1
ATOM 668 C C . CYS A 1 92 ? 10.782 -6.870 -9.244 1.00 85.25 92 CYS A C 1
ATOM 670 O O . CYS A 1 92 ? 10.940 -7.692 -8.336 1.00 85.25 92 CYS A O 1
ATOM 672 N N . ALA A 1 93 ? 9.944 -7.063 -10.258 1.00 78.12 93 ALA A N 1
ATOM 673 C CA . ALA A 1 93 ? 9.202 -8.294 -10.467 1.00 78.12 93 ALA A CA 1
ATOM 674 C C . ALA A 1 93 ? 9.358 -8.722 -11.928 1.00 78.12 93 ALA A C 1
ATOM 676 O O . ALA A 1 93 ? 9.040 -7.960 -12.837 1.00 78.12 93 ALA A O 1
ATOM 677 N N . ALA A 1 94 ? 9.854 -9.936 -12.153 1.00 75.81 94 ALA A N 1
ATOM 678 C CA . ALA A 1 94 ? 9.855 -10.543 -13.476 1.00 75.81 94 ALA A CA 1
ATOM 679 C C . ALA A 1 94 ? 8.459 -11.123 -13.727 1.00 75.81 94 ALA A C 1
ATOM 681 O O . ALA A 1 94 ? 8.132 -12.203 -13.237 1.00 75.81 94 ALA A O 1
ATOM 682 N N . VAL A 1 95 ? 7.613 -10.366 -14.424 1.00 70.06 95 VAL A N 1
ATOM 683 C CA . VAL A 1 95 ? 6.245 -10.768 -14.769 1.00 70.06 95 VAL A CA 1
ATOM 684 C C . VAL A 1 95 ? 6.007 -10.642 -16.275 1.00 70.06 95 VAL A C 1
ATOM 686 O O . VAL A 1 95 ? 6.577 -9.740 -16.903 1.00 70.06 95 VAL A O 1
ATOM 689 N N . PRO A 1 96 ? 5.157 -11.508 -16.861 1.00 67.00 96 PRO A N 1
ATOM 690 C CA . PRO A 1 96 ? 4.750 -11.388 -18.255 1.00 67.00 96 PRO A CA 1
ATOM 691 C C . PRO A 1 96 ? 4.190 -9.995 -18.576 1.00 67.00 96 PRO A C 1
ATOM 693 O O . PRO A 1 96 ? 3.491 -9.377 -17.764 1.00 67.00 96 PRO A O 1
ATOM 696 N N . SER A 1 97 ? 4.495 -9.512 -19.780 1.00 58.31 97 SER A N 1
ATOM 697 C CA . SER A 1 97 ? 4.255 -8.135 -20.233 1.00 58.31 97 SER A CA 1
ATOM 698 C C . SER A 1 97 ? 2.793 -7.693 -20.252 1.00 58.31 97 SER A C 1
ATOM 700 O O . SER A 1 97 ? 2.522 -6.497 -20.223 1.00 58.31 97 SER A O 1
ATOM 702 N N . SER A 1 98 ? 1.842 -8.624 -20.230 1.00 59.22 98 SER A N 1
ATOM 703 C CA . SER A 1 98 ? 0.407 -8.333 -20.285 1.00 59.22 98 SER A CA 1
ATOM 704 C C . SER A 1 98 ? -0.251 -8.063 -18.924 1.00 59.22 98 SER A C 1
ATOM 706 O O . SER A 1 98 ? -1.463 -7.877 -18.877 1.00 59.22 98 SER A O 1
ATOM 708 N N . THR A 1 99 ? 0.497 -8.075 -17.814 1.00 61.81 99 THR A N 1
ATOM 709 C CA . THR A 1 99 ? -0.096 -8.155 -16.457 1.00 61.81 99 THR A CA 1
ATOM 710 C C . THR A 1 99 ? 0.412 -7.137 -15.437 1.00 61.81 99 THR A C 1
ATOM 712 O O . THR A 1 99 ? 0.040 -7.215 -14.268 1.00 61.81 99 THR A O 1
ATOM 715 N N . PHE A 1 100 ? 1.243 -6.173 -15.839 1.00 76.00 100 PHE A N 1
ATOM 716 C CA . PHE A 1 100 ? 1.888 -5.258 -14.893 1.00 76.00 100 PHE A CA 1
ATOM 717 C C . PHE A 1 100 ? 1.425 -3.812 -15.073 1.00 76.00 100 PHE A C 1
ATOM 719 O O . PHE A 1 100 ? 2.121 -2.980 -15.646 1.00 76.00 100 PHE A O 1
ATOM 726 N N . ALA A 1 101 ? 0.217 -3.540 -14.585 1.00 84.06 101 ALA A N 1
ATOM 727 C CA . ALA A 1 101 ? -0.405 -2.220 -14.556 1.00 84.06 101 ALA A CA 1
ATOM 728 C C . ALA A 1 101 ? -0.901 -1.896 -13.139 1.00 84.06 101 ALA A C 1
ATOM 730 O O . ALA A 1 101 ? -0.994 -2.784 -12.288 1.00 84.06 101 ALA A O 1
ATOM 731 N N . GLU A 1 102 ? -1.216 -0.623 -12.883 1.00 90.31 102 GLU A N 1
ATOM 732 C CA . GLU A 1 102 ? -1.860 -0.231 -11.629 1.00 90.31 102 GLU A CA 1
ATOM 733 C C . GLU A 1 102 ? -3.208 -0.952 -11.469 1.00 90.31 102 GLU A C 1
ATOM 735 O O . GLU A 1 102 ? -4.051 -0.936 -12.367 1.00 90.31 102 GLU A O 1
ATOM 740 N N . LEU A 1 103 ? -3.429 -1.528 -10.290 1.00 91.62 103 LEU A N 1
ATOM 741 C CA . LEU A 1 103 ? -4.735 -1.986 -9.837 1.00 91.62 103 LEU A CA 1
ATOM 742 C C . LEU A 1 103 ? -5.111 -1.171 -8.607 1.00 91.62 103 LEU A C 1
ATOM 744 O O . LEU A 1 103 ? -4.596 -1.395 -7.510 1.00 91.62 103 LEU A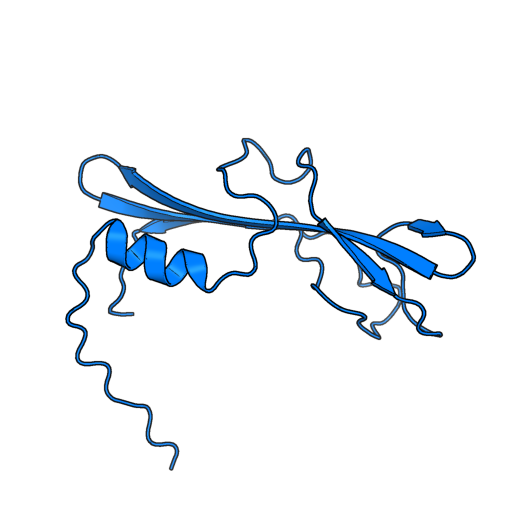 O 1
ATOM 748 N N . ASN A 1 104 ? -6.001 -0.204 -8.809 1.00 94.00 104 ASN A N 1
ATOM 749 C CA . ASN A 1 104 ? -6.447 0.672 -7.739 1.00 94.00 104 ASN A CA 1
ATOM 750 C C . ASN A 1 104 ? -7.429 -0.072 -6.836 1.00 94.00 104 ASN A C 1
ATOM 752 O O . ASN A 1 104 ? -8.519 -0.451 -7.260 1.00 94.00 104 ASN A O 1
ATOM 756 N N . VAL A 1 105 ? -7.026 -0.265 -5.587 1.00 94.88 105 VAL A N 1
ATOM 757 C CA . VAL A 1 105 ? -7.819 -0.900 -4.539 1.00 94.88 105 VAL A CA 1
ATOM 758 C C . VAL A 1 105 ? -8.044 0.121 -3.436 1.00 94.88 105 VAL A C 1
ATOM 760 O O . VAL A 1 105 ? -7.103 0.780 -2.994 1.00 94.88 105 VAL A O 1
ATOM 763 N N . ASP A 1 106 ? -9.292 0.239 -2.998 1.00 96.12 106 ASP A N 1
ATOM 764 C CA . ASP A 1 106 ? -9.714 1.119 -1.913 1.00 96.12 106 ASP A CA 1
ATOM 765 C C . ASP A 1 106 ? -10.818 0.424 -1.122 1.00 96.12 106 ASP A C 1
ATOM 767 O O . ASP A 1 106 ? -11.883 0.122 -1.664 1.00 96.12 106 ASP A O 1
ATOM 771 N N . PHE A 1 107 ? -10.550 0.130 0.144 1.00 95.50 107 PHE A N 1
ATOM 772 C CA . PHE A 1 107 ? -11.549 -0.439 1.035 1.00 95.50 107 PHE A CA 1
ATOM 773 C C . PHE A 1 107 ? -11.359 0.060 2.460 1.00 95.50 107 PHE A C 1
ATOM 775 O O . PHE A 1 107 ? -10.248 0.350 2.904 1.00 95.50 107 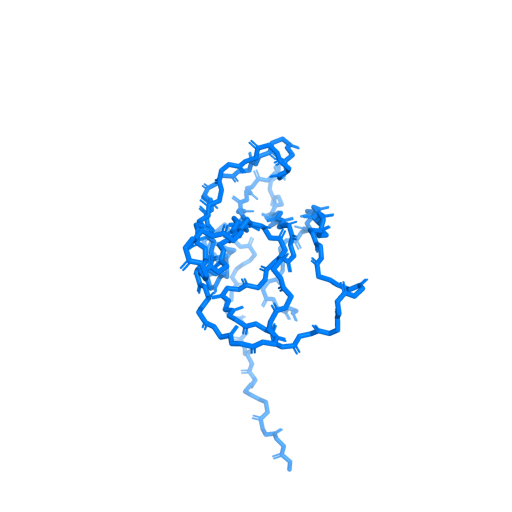PHE A O 1
ATOM 782 N N . GLU A 1 108 ? -12.466 0.113 3.192 1.00 95.12 108 GLU A N 1
ATOM 783 C CA . GLU A 1 108 ? -12.500 0.415 4.615 1.00 95.12 108 GLU A CA 1
ATOM 784 C C . GLU A 1 108 ? -13.267 -0.692 5.331 1.00 95.12 108 GLU A C 1
ATOM 786 O O . GLU A 1 108 ? -14.371 -1.057 4.925 1.00 95.12 108 GLU A O 1
ATOM 791 N N . VAL A 1 109 ? -12.685 -1.208 6.407 1.00 94.31 109 VAL A N 1
ATOM 792 C CA . VAL A 1 109 ? -13.288 -2.260 7.227 1.00 94.31 109 VAL A CA 1
ATOM 793 C C . VAL A 1 109 ? -13.227 -1.884 8.699 1.00 94.31 109 VAL A C 1
ATOM 795 O O . VAL A 1 109 ? -12.395 -1.075 9.120 1.00 94.31 109 VAL A O 1
ATOM 798 N N . ASN A 1 110 ? -14.122 -2.475 9.488 1.00 93.25 110 ASN A N 1
ATOM 799 C CA . ASN A 1 110 ? -14.019 -2.410 10.939 1.00 93.25 110 ASN A CA 1
ATOM 800 C C . ASN A 1 110 ? -12.749 -3.153 11.358 1.00 93.25 110 ASN A C 1
ATOM 802 O O . ASN A 1 110 ? -12.514 -4.278 10.919 1.00 93.25 110 ASN A O 1
ATOM 806 N N . PHE A 1 111 ? -11.923 -2.504 12.169 1.00 90.56 111 PHE A N 1
ATOM 807 C CA . PHE A 1 111 ? -10.714 -3.113 12.690 1.00 90.56 111 PHE A CA 1
ATOM 808 C C . PHE A 1 111 ? -11.086 -4.094 13.799 1.00 90.56 111 PHE A C 1
ATOM 810 O O . PHE A 1 111 ? -11.808 -3.727 14.726 1.00 90.56 111 PHE A O 1
ATOM 817 N N . ASN A 1 112 ? -10.581 -5.318 13.683 1.00 83.50 112 ASN A N 1
ATOM 818 C CA . ASN A 1 112 ? -10.618 -6.316 14.735 1.00 83.50 112 ASN A CA 1
ATOM 819 C C . ASN A 1 112 ? -9.231 -6.976 14.803 1.00 83.50 112 ASN A C 1
ATOM 821 O O . ASN A 1 112 ? -8.849 -7.608 13.820 1.00 83.50 112 ASN A O 1
ATOM 825 N N . PRO A 1 113 ? -8.456 -6.789 15.885 1.00 71.25 113 PRO A N 1
ATOM 826 C CA . PRO A 1 113 ? -7.121 -7.357 16.019 1.00 71.25 113 PRO A CA 1
ATOM 827 C C . PRO A 1 113 ? -7.127 -8.859 16.345 1.00 71.25 113 PRO A C 1
ATOM 829 O O . PRO A 1 113 ? -6.065 -9.475 16.310 1.00 71.25 113 PRO A O 1
ATOM 832 N N . ASP A 1 114 ? -8.291 -9.439 16.661 1.00 65.81 114 ASP A N 1
ATOM 833 C CA . ASP A 1 114 ? -8.443 -10.838 17.090 1.00 65.81 114 ASP A CA 1
ATOM 834 C C . ASP A 1 114 ? -8.699 -11.815 15.926 1.00 65.81 114 ASP A C 1
ATOM 836 O O . ASP A 1 114 ? -8.892 -13.012 16.156 1.00 65.81 114 ASP A O 1
ATOM 840 N N . VAL A 1 115 ? -8.743 -11.315 14.686 1.00 55.81 115 VAL A N 1
ATOM 841 C CA . VAL A 1 115 ? -9.007 -12.082 13.451 1.00 55.81 115 VAL A CA 1
ATOM 842 C C . VAL A 1 115 ? -7.835 -11.935 12.496 1.00 55.81 115 VAL A C 1
ATOM 844 O O . VAL A 1 115 ? -7.438 -12.963 11.906 1.00 55.81 115 VAL A O 1
#